Protein AF-A0A416G7F8-F1 (afdb_monomer_lite)

Radius of gyration: 15.62 Å; chains: 1; bounding box: 42×26×44 Å

Sequence (134 aa):
MDCYGDAPLENVGYAVIDLDGDGIEELVIGTTERFTDEFYGKLILALYTRDGEDTKHTVFQSIARDRYYYAGENKFANLGSSGADDSVDITVQYAGGTLTDIGIVTDPADYVQMELTPMREWIQTIGLPGCPDV

Structure (mmCIF, N/CA/C/O backbone):
data_AF-A0A416G7F8-F1
#
_entry.id   AF-A0A416G7F8-F1
#
loop_
_atom_site.group_PDB
_atom_site.id
_atom_site.type_symbol
_atom_site.label_atom_id
_atom_site.label_alt_id
_atom_site.label_comp_id
_atom_site.label_asym_id
_atom_site.label_entity_id
_atom_site.label_seq_id
_atom_site.pdbx_PDB_ins_code
_atom_site.Cartn_x
_atom_site.Cartn_y
_atom_site.Cartn_z
_atom_site.occupancy
_atom_site.B_iso_or_equiv
_atom_site.auth_seq_id
_atom_site.auth_comp_id
_atom_site.auth_asym_id
_atom_site.auth_atom_id
_atom_site.pdbx_PDB_model_num
ATOM 1 N N . MET A 1 1 ? 15.579 2.111 -12.153 1.00 52.50 1 MET A N 1
ATOM 2 C CA . MET A 1 1 ? 14.374 2.584 -12.863 1.00 52.50 1 MET A CA 1
ATOM 3 C C . MET A 1 1 ? 13.279 2.638 -11.818 1.00 52.50 1 MET A C 1
ATOM 5 O O . MET A 1 1 ? 13.231 1.711 -11.023 1.00 52.50 1 MET A O 1
ATOM 9 N N . ASP A 1 2 ? 12.517 3.723 -11.707 1.00 70.81 2 ASP A N 1
ATOM 10 C CA . ASP A 1 2 ? 11.344 3.725 -10.824 1.00 70.81 2 ASP A CA 1
ATOM 11 C C . ASP A 1 2 ? 10.184 2.970 -11.499 1.00 70.81 2 ASP A C 1
ATOM 13 O O . ASP A 1 2 ? 10.265 2.603 -12.675 1.00 70.81 2 ASP A O 1
ATOM 17 N N . CYS A 1 3 ? 9.113 2.692 -10.754 1.00 72.75 3 CYS A N 1
ATOM 18 C CA . CYS A 1 3 ? 7.952 1.959 -11.272 1.00 72.75 3 CYS A CA 1
ATOM 19 C C . CYS A 1 3 ? 7.208 2.680 -12.413 1.00 72.75 3 CYS A C 1
ATOM 21 O O . CYS A 1 3 ? 6.385 2.064 -13.095 1.00 72.75 3 CYS A O 1
ATOM 23 N N . TYR A 1 4 ? 7.525 3.952 -12.671 1.00 76.25 4 TYR A N 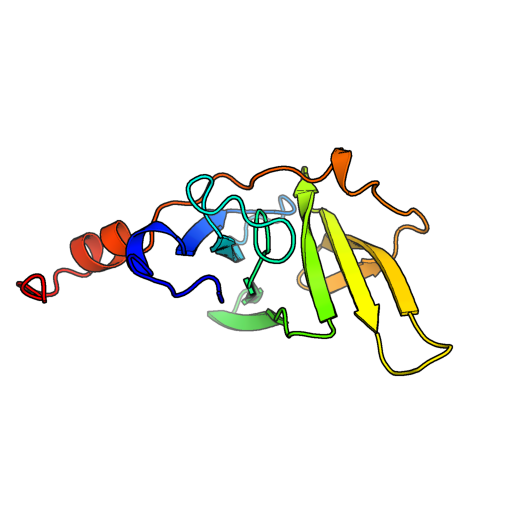1
ATOM 24 C CA . TYR A 1 4 ? 6.874 4.756 -13.698 1.00 76.25 4 TYR A CA 1
ATOM 25 C C . TYR A 1 4 ? 7.408 4.465 -15.101 1.00 76.25 4 TYR A C 1
ATOM 27 O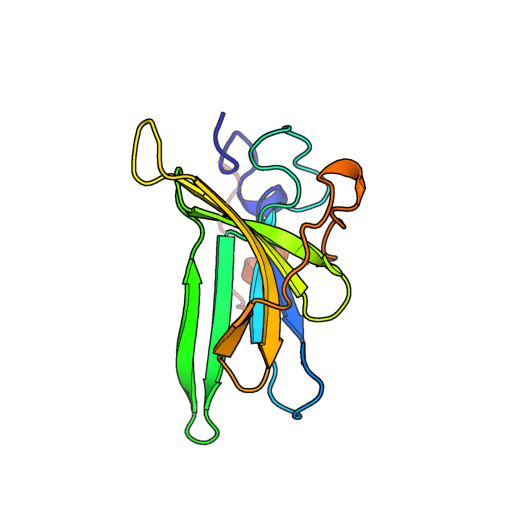 O . TYR A 1 4 ? 6.599 4.429 -16.017 1.00 76.25 4 TYR A O 1
ATOM 35 N N . GLY A 1 5 ? 8.698 4.142 -15.253 1.00 75.44 5 GLY A N 1
ATOM 36 C CA . GLY A 1 5 ? 9.301 3.518 -16.444 1.00 75.44 5 GLY A CA 1
ATOM 37 C C . GLY A 1 5 ? 8.693 3.852 -17.823 1.00 75.44 5 GLY A C 1
ATOM 38 O O . GLY A 1 5 ? 8.309 4.984 -18.097 1.00 75.44 5 GLY A O 1
ATOM 39 N N . ASP A 1 6 ? 8.630 2.845 -18.703 1.00 81.19 6 ASP A N 1
ATOM 40 C CA . ASP A 1 6 ? 8.132 3.000 -20.085 1.00 81.19 6 ASP A CA 1
ATOM 41 C C . ASP A 1 6 ? 6.614 2.760 -20.222 1.00 81.19 6 ASP A C 1
ATOM 43 O O . ASP A 1 6 ? 6.022 3.076 -21.250 1.00 81.19 6 ASP A O 1
ATOM 47 N N . ALA A 1 7 ? 5.971 2.174 -19.206 1.00 88.75 7 ALA A N 1
ATOM 48 C CA . ALA A 1 7 ? 4.555 1.796 -19.240 1.00 88.75 7 ALA A CA 1
ATOM 49 C C . ALA A 1 7 ? 3.861 2.034 -17.880 1.00 88.75 7 ALA A C 1
ATOM 51 O O . ALA A 1 7 ? 3.365 1.089 -17.262 1.00 88.75 7 ALA A O 1
ATOM 52 N N . PRO A 1 8 ? 3.799 3.285 -17.386 1.00 88.50 8 PRO A N 1
ATOM 53 C CA . PRO A 1 8 ? 3.326 3.591 -16.030 1.00 88.50 8 PRO A CA 1
ATOM 54 C C . PRO A 1 8 ? 1.889 3.121 -15.764 1.00 88.50 8 PRO A C 1
ATOM 56 O O . PRO A 1 8 ? 1.588 2.655 -14.669 1.00 88.50 8 PRO A O 1
ATOM 59 N N . LEU A 1 9 ? 1.010 3.199 -16.770 1.00 90.81 9 LEU A N 1
ATOM 60 C CA . LEU A 1 9 ? -0.398 2.792 -16.658 1.00 90.81 9 LEU A CA 1
ATOM 61 C C . LEU A 1 9 ? -0.606 1.269 -16.599 1.00 90.81 9 LEU A C 1
ATOM 63 O O . LEU A 1 9 ? -1.691 0.815 -16.239 1.00 90.81 9 LEU A O 1
ATOM 67 N N . GLU A 1 10 ? 0.416 0.499 -16.971 1.00 92.31 10 GLU A N 1
ATOM 68 C CA . GLU A 1 10 ? 0.444 -0.964 -16.880 1.00 92.31 10 GLU A CA 1
ATOM 69 C C . GLU A 1 10 ? 1.167 -1.417 -15.608 1.00 92.31 10 GLU A C 1
ATOM 71 O O . GLU A 1 10 ? 0.779 -2.402 -14.987 1.00 92.31 10 GLU A O 1
ATOM 76 N N . ASN A 1 11 ? 2.232 -0.704 -15.229 1.00 94.06 11 ASN A N 1
ATOM 77 C CA . ASN A 1 11 ? 3.090 -1.037 -14.091 1.00 94.06 11 ASN A CA 1
ATOM 78 C C . ASN A 1 11 ? 2.452 -0.690 -12.747 1.00 94.06 11 ASN A C 1
ATOM 80 O O . ASN A 1 11 ? 2.763 -1.329 -11.746 1.00 94.06 11 ASN A O 1
ATOM 84 N N . VAL A 1 12 ? 1.598 0.334 -12.714 1.00 95.19 12 VAL A N 1
ATOM 85 C CA . VAL A 1 12 ? 0.866 0.752 -11.520 1.00 95.19 12 VAL A CA 1
ATOM 86 C C . VAL A 1 12 ? -0.593 0.362 -11.677 1.00 95.19 12 VAL A C 1
ATOM 88 O O . VAL A 1 12 ? -1.207 0.581 -12.722 1.00 95.19 12 VAL A O 1
ATOM 91 N N . GLY A 1 13 ? -1.150 -0.207 -10.618 1.00 96.12 13 GLY A N 1
ATOM 92 C CA . GLY A 1 13 ? -2.540 -0.608 -10.545 1.00 96.12 13 GLY A CA 1
ATOM 93 C C . GLY A 1 13 ? -3.197 -0.162 -9.250 1.00 9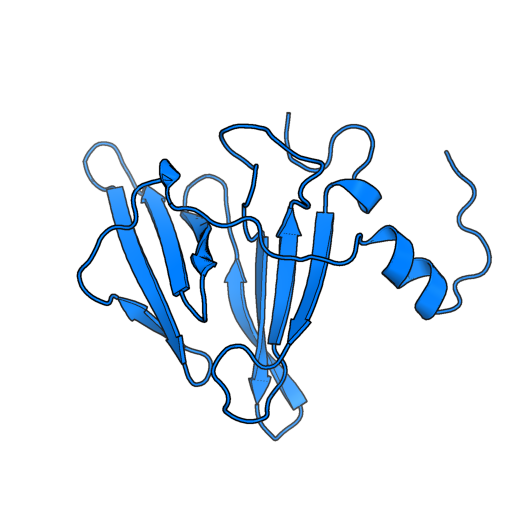6.12 13 GLY A C 1
ATOM 94 O O . GLY A 1 13 ? -2.566 0.425 -8.366 1.00 96.12 13 GLY A O 1
ATOM 95 N N . TYR A 1 14 ? -4.486 -0.453 -9.163 1.00 97.38 14 TYR A N 1
ATOM 96 C CA . TYR A 1 14 ? -5.315 -0.166 -8.009 1.00 97.38 14 TYR A CA 1
ATOM 97 C C . TYR A 1 14 ? -6.200 -1.360 -7.646 1.00 97.38 14 TYR A C 1
ATOM 99 O O . TYR A 1 14 ? -6.512 -2.205 -8.488 1.00 97.38 14 TYR A O 1
ATOM 107 N N . ALA A 1 15 ? -6.646 -1.392 -6.398 1.00 97.19 15 ALA A N 1
ATOM 108 C CA . ALA A 1 15 ? -7.732 -2.243 -5.938 1.00 97.19 15 ALA A CA 1
ATOM 109 C C . ALA A 1 15 ? -8.666 -1.424 -5.043 1.00 97.19 15 ALA A C 1
ATOM 111 O O . ALA A 1 15 ? -8.203 -0.566 -4.292 1.00 97.19 15 ALA A O 1
ATOM 112 N N . VAL A 1 16 ? -9.969 -1.679 -5.155 1.00 95.56 16 VAL A N 1
ATOM 113 C CA . VAL A 1 16 ? -10.992 -1.176 -4.232 1.00 95.56 16 VAL A CA 1
ATOM 114 C C . VAL A 1 16 ? -11.578 -2.402 -3.548 1.00 95.56 16 VAL A C 1
ATOM 116 O O . VAL A 1 16 ? -12.254 -3.185 -4.214 1.00 95.56 16 VAL A O 1
ATOM 119 N N . ILE A 1 17 ? -11.207 -2.634 -2.289 1.00 95.88 17 ILE A N 1
ATOM 120 C CA . ILE A 1 17 ? -11.535 -3.862 -1.551 1.00 95.88 17 ILE A CA 1
ATOM 121 C C . ILE A 1 17 ? -11.744 -3.565 -0.069 1.00 95.88 17 ILE A C 1
ATOM 123 O O . ILE A 1 17 ? -11.067 -2.706 0.474 1.00 95.88 17 ILE A O 1
ATOM 127 N N . ASP A 1 18 ? -12.636 -4.307 0.579 1.00 96.25 18 ASP A N 1
ATOM 128 C CA . ASP A 1 18 ? -12.751 -4.354 2.041 1.00 96.25 18 ASP A CA 1
ATOM 129 C C . ASP A 1 18 ? -11.622 -5.238 2.594 1.00 96.25 18 ASP A C 1
ATOM 131 O O . ASP A 1 18 ? -11.657 -6.468 2.459 1.00 96.25 18 ASP A O 1
ATOM 135 N N . LEU A 1 19 ? -10.554 -4.606 3.087 1.00 96.75 19 LEU A N 1
ATOM 136 C CA . LEU A 1 19 ? -9.300 -5.284 3.407 1.00 96.75 19 LEU A CA 1
ATOM 137 C C . LEU A 1 19 ? -9.352 -5.994 4.764 1.00 96.75 19 LEU A C 1
ATOM 139 O O . LEU A 1 19 ? -8.727 -7.046 4.919 1.00 96.75 19 LEU A O 1
ATOM 143 N N . ASP A 1 20 ? -10.059 -5.435 5.746 1.00 96.31 20 ASP A N 1
ATOM 144 C CA . ASP A 1 20 ? -10.150 -5.970 7.110 1.00 96.31 20 ASP A CA 1
ATOM 145 C C . ASP A 1 20 ? -11.526 -6.558 7.471 1.00 96.31 20 ASP A C 1
ATOM 147 O O . ASP A 1 20 ? -11.664 -7.177 8.532 1.00 96.31 20 ASP A O 1
ATOM 151 N N . GLY A 1 21 ? -12.507 -6.471 6.570 1.00 96.19 21 GLY A N 1
ATOM 152 C CA . GLY A 1 21 ? -13.832 -7.062 6.722 1.00 96.19 21 GLY A CA 1
ATOM 153 C C . GLY A 1 21 ? -14.801 -6.207 7.539 1.00 96.19 21 GLY A C 1
ATOM 154 O O . GLY A 1 21 ? -15.755 -6.762 8.100 1.00 96.19 21 GLY A O 1
ATOM 155 N N . ASP A 1 22 ? -14.558 -4.900 7.668 1.00 94.25 22 ASP A N 1
ATOM 156 C CA . ASP A 1 22 ? -15.414 -3.980 8.424 1.00 94.25 22 ASP A CA 1
ATOM 157 C C . ASP A 1 22 ? -16.595 -3.413 7.603 1.00 94.25 22 ASP A C 1
ATOM 159 O O . ASP A 1 22 ? -17.507 -2.787 8.159 1.00 94.25 22 ASP A O 1
ATOM 163 N N . GLY A 1 23 ? -16.637 -3.711 6.299 1.00 93.44 23 GLY A N 1
ATOM 164 C CA . GLY A 1 23 ? -17.656 -3.252 5.357 1.00 93.44 23 GLY A CA 1
ATOM 165 C C . GLY A 1 23 ? -17.336 -1.922 4.667 1.00 93.44 23 GLY A C 1
ATOM 166 O O . GLY A 1 23 ? -18.177 -1.422 3.910 1.00 93.44 23 GLY A O 1
ATOM 167 N N . ILE A 1 24 ? -16.159 -1.342 4.905 1.00 92.19 24 ILE A N 1
ATOM 168 C CA . ILE A 1 24 ? -15.632 -0.162 4.221 1.00 92.19 24 ILE A CA 1
ATOM 169 C C . ILE A 1 24 ? -14.569 -0.620 3.220 1.00 92.19 24 ILE A C 1
ATOM 171 O O . ILE A 1 24 ? -13.629 -1.320 3.552 1.00 92.19 24 ILE A O 1
ATOM 175 N N . GLU A 1 25 ? -14.710 -0.214 1.957 1.00 94.50 25 GLU A N 1
ATOM 176 C CA . GLU A 1 25 ? -13.683 -0.498 0.953 1.00 94.50 25 GLU A CA 1
ATOM 177 C C . GLU A 1 25 ? -12.507 0.486 1.065 1.00 94.50 25 GLU A C 1
ATOM 179 O O . GLU A 1 25 ? -12.686 1.709 0.990 1.00 94.50 25 GLU A O 1
ATOM 184 N N . GLU A 1 26 ? -11.294 -0.052 1.142 1.00 96.44 26 GLU A N 1
ATOM 185 C CA . GLU A 1 26 ? -10.033 0.655 0.967 1.00 96.44 26 GLU A CA 1
ATOM 186 C C . GLU A 1 26 ? -9.664 0.811 -0.508 1.00 96.44 26 GLU A C 1
ATOM 188 O O . GLU A 1 26 ? -9.894 -0.070 -1.338 1.00 96.44 26 GLU A O 1
ATOM 193 N N . LEU A 1 27 ? -8.982 1.916 -0.821 1.00 96.69 27 LEU A N 1
ATOM 194 C CA . LEU A 1 27 ? -8.265 2.089 -2.079 1.00 96.69 27 LEU A CA 1
ATOM 195 C C . LEU A 1 27 ? -6.787 1.761 -1.869 1.00 96.69 27 LEU A C 1
ATOM 197 O O . LEU A 1 27 ? -6.064 2.497 -1.189 1.00 96.69 27 LEU A O 1
ATOM 201 N N . VAL A 1 28 ? -6.323 0.708 -2.533 1.00 98.12 28 VAL A N 1
ATOM 202 C CA . VAL A 1 28 ? -4.908 0.341 -2.593 1.00 98.12 28 VAL A CA 1
ATOM 203 C C . VAL A 1 28 ? -4.338 0.758 -3.937 1.00 98.12 28 VAL A C 1
ATOM 205 O O . VAL A 1 28 ? -4.944 0.495 -4.972 1.00 98.12 28 VAL A O 1
ATOM 208 N N . ILE A 1 29 ? -3.168 1.394 -3.937 1.00 97.69 29 ILE A N 1
ATOM 209 C CA . ILE A 1 29 ? -2.392 1.697 -5.143 1.00 97.69 29 ILE A CA 1
ATOM 210 C C . ILE A 1 29 ? -1.041 1.008 -5.005 1.00 97.69 29 ILE A C 1
ATOM 212 O O . ILE A 1 29 ? -0.363 1.181 -3.994 1.00 97.69 29 ILE A O 1
ATOM 216 N N . GLY A 1 30 ? -0.619 0.258 -6.016 1.00 96.94 30 GLY A N 1
ATOM 217 C CA . GLY A 1 30 ? 0.624 -0.507 -5.965 1.00 96.94 30 GLY A CA 1
ATOM 218 C C . GLY A 1 30 ? 1.148 -0.891 -7.338 1.00 96.94 30 GLY A C 1
ATOM 219 O O . GLY A 1 30 ? 0.575 -0.532 -8.367 1.00 96.94 30 GLY A O 1
ATOM 220 N N . THR A 1 31 ? 2.262 -1.609 -7.348 1.00 96.31 31 THR A N 1
ATOM 221 C CA . THR A 1 31 ? 2.845 -2.155 -8.576 1.00 96.31 31 THR A CA 1
ATOM 222 C C . THR A 1 31 ? 2.164 -3.458 -8.976 1.00 96.31 31 THR A C 1
ATOM 224 O O . THR A 1 31 ? 1.847 -4.297 -8.132 1.00 96.31 31 THR A O 1
ATOM 227 N N . THR A 1 32 ? 1.905 -3.618 -10.269 1.00 95.94 32 THR A N 1
ATOM 228 C CA . THR A 1 32 ? 1.292 -4.824 -10.837 1.00 95.94 32 THR A CA 1
ATOM 229 C C . THR A 1 32 ? 2.330 -5.932 -11.016 1.00 95.94 32 THR A C 1
ATOM 231 O O . THR A 1 32 ? 3.536 -5.682 -11.004 1.00 95.94 32 THR A O 1
ATOM 234 N N . GLU A 1 33 ? 1.863 -7.155 -11.280 1.00 93.69 33 GLU A N 1
ATOM 235 C CA . GLU A 1 33 ? 2.717 -8.319 -11.571 1.00 93.69 33 GLU A CA 1
ATOM 236 C C . GLU A 1 33 ? 3.689 -8.113 -12.747 1.00 93.69 33 GLU A C 1
ATOM 238 O O . GLU A 1 33 ? 4.704 -8.800 -12.857 1.00 93.69 33 GLU A O 1
ATOM 243 N N . ARG A 1 34 ? 3.403 -7.146 -13.629 1.00 89.06 34 ARG A N 1
ATOM 244 C CA . ARG A 1 34 ? 4.258 -6.792 -14.765 1.00 89.06 34 ARG A CA 1
ATOM 245 C C . ARG A 1 34 ? 5.585 -6.176 -14.316 1.00 89.06 34 ARG A C 1
ATOM 247 O O . ARG A 1 34 ? 6.571 -6.255 -15.051 1.00 89.06 34 ARG A O 1
ATOM 254 N N . PHE A 1 35 ? 5.612 -5.540 -13.147 1.00 87.00 35 PHE A N 1
ATOM 255 C CA . PHE A 1 35 ? 6.790 -4.860 -12.630 1.00 87.00 35 PHE A CA 1
ATOM 256 C C . PHE A 1 35 ? 7.544 -5.761 -11.643 1.00 87.00 35 PHE A C 1
ATOM 258 O O . PHE A 1 35 ? 7.154 -5.911 -10.490 1.00 87.00 35 PHE A O 1
ATOM 265 N N . THR A 1 36 ? 8.649 -6.360 -12.093 1.00 84.56 36 THR A N 1
ATOM 266 C CA . THR A 1 36 ? 9.357 -7.429 -11.356 1.00 84.56 36 THR A CA 1
ATOM 267 C C . THR A 1 36 ? 10.707 -7.006 -10.769 1.00 84.56 36 THR A C 1
ATOM 269 O O . THR A 1 36 ? 11.549 -7.854 -10.487 1.00 84.56 36 THR A O 1
ATOM 272 N N . ASP A 1 37 ? 10.968 -5.707 -10.652 1.00 86.56 37 ASP A N 1
ATOM 273 C CA . ASP A 1 37 ? 12.195 -5.189 -10.036 1.00 86.56 37 ASP A CA 1
ATOM 274 C C . ASP A 1 37 ? 12.268 -5.571 -8.549 1.00 86.56 37 ASP A C 1
ATOM 276 O O . ASP A 1 37 ? 11.259 -5.543 -7.852 1.00 86.56 37 ASP A O 1
ATOM 280 N N . GLU A 1 38 ? 13.457 -5.892 -8.043 1.00 78.62 38 GLU A N 1
ATOM 281 C CA . GLU A 1 38 ? 13.627 -6.325 -6.647 1.00 78.62 38 GLU A CA 1
ATOM 282 C C . GLU A 1 38 ? 13.241 -5.243 -5.627 1.00 78.62 38 GLU A C 1
ATOM 284 O O . GLU A 1 38 ? 12.876 -5.559 -4.497 1.00 78.62 38 GLU A O 1
ATOM 289 N N . PHE A 1 39 ? 13.325 -3.963 -6.003 1.00 80.94 39 PHE A N 1
ATOM 290 C CA . PHE A 1 39 ? 13.075 -2.852 -5.098 1.00 80.94 39 PHE A CA 1
ATOM 291 C C . PHE A 1 39 ? 11.629 -2.359 -5.157 1.00 80.94 39 PHE A C 1
ATOM 293 O O . PHE A 1 39 ? 11.034 -2.131 -4.102 1.00 80.94 39 PHE A O 1
ATOM 300 N N . TYR A 1 40 ? 11.053 -2.183 -6.351 1.00 85.19 40 TYR A N 1
ATOM 301 C CA . TYR A 1 40 ? 9.664 -1.713 -6.480 1.00 85.19 40 TYR A CA 1
ATOM 302 C C . TYR A 1 40 ? 8.651 -2.800 -6.847 1.00 85.19 40 TYR A C 1
ATOM 304 O O . TYR A 1 40 ? 7.462 -2.507 -6.835 1.00 85.19 40 TYR A O 1
ATOM 312 N N . GLY A 1 41 ? 9.063 -4.028 -7.155 1.00 90.50 41 GLY A N 1
ATOM 313 C CA . GLY A 1 41 ? 8.134 -5.135 -7.378 1.00 90.50 41 GLY A CA 1
ATOM 314 C C . GLY A 1 41 ? 7.341 -5.455 -6.112 1.00 90.50 41 GLY A C 1
ATOM 315 O O . GLY A 1 41 ? 7.884 -5.430 -5.007 1.00 90.50 41 GLY A O 1
ATOM 316 N N . LYS A 1 42 ? 6.039 -5.729 -6.271 1.00 94.94 42 LYS A N 1
ATOM 317 C CA . LYS A 1 42 ? 5.074 -5.971 -5.177 1.00 94.94 42 LYS A CA 1
ATOM 318 C C . LYS A 1 42 ? 4.907 -4.800 -4.190 1.00 94.94 42 LYS A C 1
ATOM 320 O O . LYS A 1 42 ? 4.265 -4.955 -3.150 1.00 94.94 42 LYS A O 1
ATOM 325 N N . LEU A 1 43 ? 5.481 -3.631 -4.486 1.00 96.25 43 LEU A N 1
ATOM 326 C CA . LEU A 1 43 ? 5.391 -2.449 -3.634 1.00 96.25 43 LEU A CA 1
ATOM 327 C C . LEU A 1 43 ? 3.962 -1.900 -3.641 1.00 96.25 43 LEU A C 1
ATOM 329 O O . LEU A 1 43 ? 3.380 -1.682 -4.707 1.00 96.25 43 LEU A O 1
ATOM 333 N N . ILE A 1 44 ? 3.444 -1.596 -2.455 1.00 97.88 44 ILE A N 1
ATOM 334 C CA . ILE A 1 44 ? 2.219 -0.825 -2.265 1.00 97.88 44 ILE A CA 1
ATOM 335 C C . ILE A 1 44 ? 2.607 0.639 -2.122 1.00 97.88 44 ILE A C 1
ATOM 337 O O . ILE A 1 44 ? 3.284 1.038 -1.179 1.00 97.88 44 ILE A O 1
ATOM 341 N N . LEU A 1 45 ? 2.205 1.451 -3.091 1.00 96.69 45 LEU A N 1
ATOM 342 C CA . LEU A 1 45 ? 2.535 2.870 -3.165 1.00 96.69 45 LEU A CA 1
ATOM 343 C C . LEU A 1 45 ? 1.730 3.684 -2.153 1.00 96.69 45 LEU A C 1
ATOM 345 O O . LEU A 1 45 ? 2.275 4.603 -1.543 1.00 96.69 45 LEU A O 1
ATOM 349 N N . ALA A 1 46 ? 0.454 3.352 -1.961 1.00 97.81 46 ALA A N 1
ATOM 350 C CA . ALA A 1 46 ? -0.395 4.005 -0.977 1.00 97.81 46 ALA A CA 1
ATOM 351 C C . ALA A 1 46 ? -1.597 3.138 -0.596 1.00 97.81 46 ALA A C 1
ATOM 353 O O . ALA A 1 46 ? -2.114 2.380 -1.420 1.00 97.81 46 ALA A O 1
ATOM 354 N N . LEU A 1 47 ? -2.059 3.322 0.638 1.00 98.25 47 LEU A N 1
ATOM 355 C CA . LEU A 1 47 ? -3.318 2.791 1.141 1.00 98.25 47 LEU A CA 1
ATOM 356 C C . LEU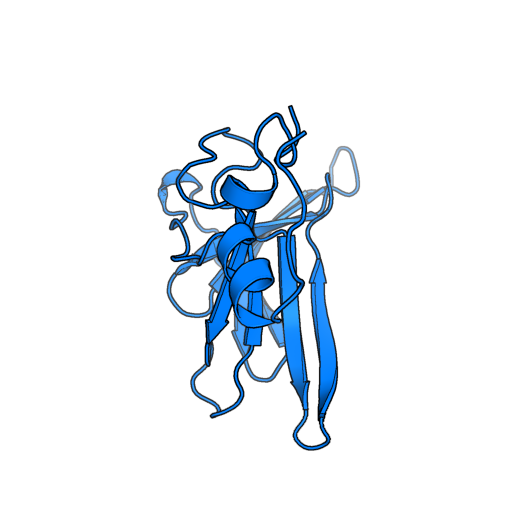 A 1 47 ? -4.164 3.949 1.666 1.00 98.25 47 LEU A C 1
ATOM 358 O O . LEU A 1 47 ? -3.706 4.743 2.495 1.00 98.25 47 LEU A O 1
ATOM 362 N N . TYR A 1 48 ? -5.400 4.025 1.191 1.00 96.88 48 TYR A N 1
ATOM 363 C CA . TYR A 1 48 ? -6.392 4.984 1.647 1.00 96.88 48 TYR A CA 1
ATOM 364 C C . TYR A 1 48 ? -7.627 4.245 2.138 1.00 96.88 48 TYR A C 1
ATOM 366 O O . TYR A 1 48 ? -8.055 3.274 1.521 1.00 96.88 48 TYR A O 1
ATOM 374 N N . THR A 1 49 ? -8.235 4.763 3.192 1.00 95.44 49 THR A N 1
ATOM 375 C CA . THR A 1 49 ? -9.562 4.350 3.648 1.00 95.44 49 THR A CA 1
ATOM 376 C C . THR A 1 49 ? -10.482 5.570 3.683 1.00 95.44 49 THR A C 1
ATOM 378 O O . THR A 1 49 ? -10.064 6.695 3.381 1.00 95.44 49 THR A O 1
ATOM 381 N N . ARG A 1 50 ? -11.744 5.371 4.043 1.00 91.12 50 ARG A N 1
ATOM 382 C CA . ARG A 1 50 ? -12.673 6.452 4.367 1.00 91.12 50 ARG A CA 1
ATOM 383 C C . ARG A 1 50 ? -13.349 6.164 5.693 1.00 91.12 50 ARG A C 1
ATOM 385 O O . ARG A 1 50 ? -13.556 5.011 6.040 1.00 91.12 50 ARG A O 1
ATOM 392 N N . ASP A 1 51 ? -13.728 7.204 6.416 1.00 79.44 51 ASP A N 1
ATOM 393 C CA . ASP A 1 51 ? -14.670 7.025 7.516 1.00 79.44 51 ASP A CA 1
ATOM 394 C C . ASP A 1 51 ? -16.122 6.986 7.010 1.00 79.44 51 ASP A C 1
ATOM 396 O O . ASP A 1 51 ? -16.422 7.255 5.842 1.00 79.44 51 ASP A O 1
ATOM 400 N N . GLY A 1 52 ? -17.045 6.645 7.912 1.00 68.38 52 GLY A N 1
ATOM 401 C CA . GLY A 1 52 ? -18.482 6.601 7.631 1.00 68.38 52 GLY A CA 1
ATOM 402 C C . GLY A 1 52 ? -19.109 7.941 7.209 1.00 68.38 52 GLY A C 1
ATOM 403 O O . GLY A 1 52 ? -20.283 7.947 6.842 1.00 68.38 52 GLY A O 1
ATOM 404 N N . GLU A 1 53 ? -18.363 9.055 7.237 1.00 71.06 53 GLU A N 1
ATOM 405 C CA . GLU A 1 53 ? -18.791 10.378 6.756 1.00 71.06 53 GLU A CA 1
ATOM 406 C C . GLU A 1 53 ? -18.145 10.770 5.406 1.00 71.06 53 GLU A C 1
ATOM 408 O O . GLU A 1 53 ? -18.223 11.928 4.998 1.00 71.06 53 GLU A O 1
ATOM 413 N N . ASP A 1 54 ? -17.565 9.805 4.677 1.00 68.69 54 ASP A N 1
ATOM 414 C CA . ASP A 1 54 ? -16.932 9.979 3.353 1.00 68.69 54 ASP A CA 1
ATOM 415 C C . ASP A 1 54 ? -15.641 10.825 3.380 1.00 68.69 54 ASP A C 1
ATOM 417 O O . ASP A 1 54 ? -15.137 11.270 2.342 1.00 68.69 54 ASP A O 1
ATOM 421 N N . THR A 1 55 ? -15.048 11.018 4.565 1.00 80.94 55 THR A N 1
ATOM 422 C CA . THR A 1 55 ? -13.728 11.642 4.679 1.00 80.94 55 THR A CA 1
ATOM 423 C C . THR A 1 55 ? -12.666 10.603 4.364 1.00 80.94 55 THR A C 1
ATOM 425 O O . THR A 1 55 ? -12.559 9.577 5.032 1.00 80.94 55 THR A O 1
ATOM 428 N N . LYS A 1 56 ? -11.861 10.871 3.334 1.00 85.69 56 LYS A N 1
ATOM 429 C CA . LYS A 1 56 ? -10.740 10.010 2.942 1.00 85.69 56 LYS A CA 1
ATOM 430 C C . LYS A 1 56 ? -9.565 10.213 3.889 1.00 85.69 56 LYS A C 1
ATOM 432 O O . LYS A 1 56 ? -9.129 11.346 4.094 1.00 85.69 56 LYS A O 1
ATOM 437 N N . HIS A 1 57 ? -9.004 9.114 4.370 1.00 90.44 57 HIS A N 1
ATOM 438 C CA . HIS A 1 57 ? -7.839 9.089 5.245 1.00 90.44 57 HIS A CA 1
ATOM 439 C C . HIS A 1 57 ? -6.712 8.306 4.584 1.00 90.44 57 HIS A C 1
ATOM 441 O O . HIS A 1 57 ? -6.908 7.199 4.082 1.00 90.44 57 HIS A O 1
ATOM 447 N N . THR A 1 58 ? -5.517 8.889 4.573 1.00 95.44 58 THR A N 1
ATOM 448 C CA . THR A 1 58 ? -4.302 8.180 4.166 1.00 95.44 58 THR A CA 1
ATOM 449 C C . THR A 1 58 ? -3.856 7.292 5.318 1.00 95.44 58 THR A C 1
ATOM 451 O O . THR A 1 58 ? -3.549 7.809 6.390 1.00 95.44 58 THR A O 1
ATOM 454 N N . VAL A 1 59 ? -3.781 5.982 5.089 1.00 97.00 59 VAL A N 1
ATOM 455 C CA . VAL A 1 59 ? -3.246 5.033 6.074 1.00 97.00 59 VAL A CA 1
ATOM 456 C C . VAL A 1 59 ? -1.719 5.057 6.022 1.00 97.00 59 VAL A C 1
ATOM 458 O O . VAL A 1 59 ? -1.065 5.255 7.041 1.00 97.00 59 VAL A O 1
ATOM 461 N N . PHE A 1 60 ? -1.143 4.929 4.822 1.00 97.19 60 PHE A N 1
ATOM 462 C CA . PHE A 1 60 ? 0.289 5.116 4.581 1.00 97.19 60 PHE A CA 1
ATOM 463 C C . PHE A 1 60 ? 0.580 5.494 3.122 1.00 97.19 60 PHE A C 1
ATOM 465 O O . PHE A 1 60 ? -0.249 5.301 2.227 1.00 97.19 60 PHE A O 1
ATOM 472 N N . GLN A 1 61 ? 1.794 5.996 2.879 1.00 96.81 61 GLN A N 1
ATOM 473 C CA . GLN A 1 61 ? 2.373 6.160 1.544 1.00 96.81 61 GLN A CA 1
ATOM 474 C C . GLN A 1 61 ? 3.811 5.652 1.551 1.00 96.81 61 GLN A C 1
ATOM 476 O O . GLN A 1 61 ? 4.605 6.071 2.390 1.00 96.81 61 GLN A O 1
ATOM 481 N N . SER A 1 62 ? 4.154 4.794 0.592 1.00 94.94 62 SER A N 1
ATOM 482 C CA . SER A 1 62 ? 5.536 4.357 0.422 1.00 94.94 62 SER A CA 1
ATOM 483 C C . SER A 1 62 ? 6.397 5.484 -0.141 1.00 94.94 62 SER A C 1
ATOM 485 O O . SER A 1 62 ? 6.067 6.106 -1.153 1.00 94.94 62 SER A O 1
ATOM 487 N N . ILE A 1 63 ? 7.559 5.690 0.467 1.00 89.44 63 ILE A N 1
ATOM 488 C CA . ILE A 1 63 ? 8.637 6.546 -0.030 1.00 89.44 63 ILE A CA 1
ATOM 489 C C . ILE A 1 63 ? 9.952 5.762 -0.059 1.00 89.44 63 ILE A C 1
ATOM 491 O O . ILE A 1 63 ? 10.064 4.660 0.470 1.00 89.44 63 ILE A O 1
ATOM 495 N N . ALA A 1 64 ? 10.999 6.331 -0.661 1.00 82.88 64 ALA A N 1
ATOM 496 C CA . ALA A 1 64 ? 12.273 5.635 -0.880 1.00 82.88 64 ALA A CA 1
ATOM 497 C C . ALA A 1 64 ? 12.900 5.017 0.388 1.00 82.88 64 ALA A C 1
ATOM 499 O O . ALA A 1 64 ? 13.693 4.088 0.274 1.00 82.88 64 ALA A O 1
ATOM 500 N N . ARG A 1 65 ? 12.562 5.522 1.580 1.00 87.50 65 ARG A N 1
ATOM 501 C CA . ARG A 1 65 ? 13.076 5.081 2.885 1.00 87.50 65 ARG A CA 1
ATOM 502 C C . ARG A 1 65 ? 12.001 4.574 3.850 1.00 87.50 65 ARG A C 1
ATOM 504 O O . ARG A 1 65 ? 12.305 4.388 5.019 1.00 87.50 65 ARG A O 1
ATOM 511 N N . ASP A 1 66 ? 10.783 4.375 3.372 1.00 93.00 66 ASP A N 1
ATOM 512 C CA . ASP A 1 66 ? 9.671 3.822 4.140 1.00 93.00 66 ASP A CA 1
ATOM 513 C C . ASP A 1 66 ? 8.760 3.109 3.146 1.00 93.00 66 ASP A C 1
ATOM 515 O O . ASP A 1 66 ? 7.991 3.750 2.436 1.00 93.00 66 ASP A O 1
ATOM 519 N N . ARG A 1 67 ? 8.974 1.806 2.966 1.00 94.56 67 ARG A N 1
ATOM 520 C CA . ARG A 1 67 ? 8.349 1.012 1.901 1.00 94.56 67 ARG A CA 1
ATOM 521 C C . ARG A 1 67 ? 7.424 -0.030 2.495 1.00 94.56 67 ARG A C 1
ATOM 523 O O . ARG A 1 67 ? 7.761 -0.641 3.503 1.00 94.56 67 ARG A O 1
ATOM 530 N N . TYR A 1 68 ? 6.300 -0.258 1.832 1.00 97.56 68 TYR A N 1
ATOM 531 C CA . TYR A 1 68 ? 5.293 -1.226 2.244 1.00 97.56 68 TYR A CA 1
ATOM 532 C C . TYR A 1 68 ? 5.098 -2.269 1.146 1.00 97.56 68 TYR A C 1
ATOM 534 O O . TYR A 1 68 ? 4.808 -1.922 0.001 1.00 97.56 68 TYR A O 1
ATOM 542 N N . TYR A 1 69 ? 5.238 -3.545 1.494 1.00 97.50 69 TYR A N 1
ATOM 543 C CA . TYR A 1 69 ? 5.007 -4.680 0.597 1.00 97.50 69 TYR A CA 1
ATOM 544 C C . TYR A 1 69 ? 3.852 -5.515 1.128 1.00 97.50 69 TYR A C 1
ATOM 546 O O . TYR A 1 69 ? 3.709 -5.678 2.339 1.00 97.50 69 TYR A O 1
ATOM 554 N N . TYR A 1 70 ? 3.014 -6.040 0.240 1.00 97.69 70 TYR A N 1
ATOM 555 C CA . TYR A 1 70 ? 1.870 -6.842 0.657 1.00 97.69 70 TYR A CA 1
ATOM 556 C C . TYR A 1 70 ? 2.318 -8.215 1.177 1.00 97.69 70 TYR A C 1
ATOM 558 O O . TYR A 1 70 ? 3.045 -8.941 0.499 1.00 97.69 70 TYR A O 1
ATOM 566 N N . ALA A 1 71 ? 1.875 -8.569 2.383 1.00 97.44 71 ALA A N 1
ATOM 567 C CA . ALA A 1 71 ? 2.200 -9.832 3.051 1.00 97.44 71 ALA A CA 1
ATOM 568 C C . ALA A 1 71 ? 0.999 -10.803 3.094 1.00 97.44 71 ALA A C 1
ATOM 570 O O . ALA A 1 71 ? 1.038 -11.812 3.795 1.00 97.44 71 ALA A O 1
ATOM 571 N N . GLY A 1 72 ? -0.071 -10.506 2.346 1.00 96.19 72 GLY A N 1
ATOM 572 C CA . GLY A 1 72 ? -1.309 -11.285 2.344 1.00 96.19 72 GLY A CA 1
ATOM 573 C C . GLY A 1 72 ? -2.329 -10.815 3.385 1.00 96.19 72 GLY A C 1
ATOM 574 O O . GLY A 1 72 ? -2.001 -10.117 4.347 1.00 96.19 72 GLY A O 1
ATOM 575 N N . GLU A 1 73 ? -3.590 -11.211 3.182 1.00 95.88 73 GLU A N 1
ATOM 576 C CA . GLU A 1 73 ? -4.735 -10.802 4.010 1.00 95.88 73 GLU A CA 1
ATOM 577 C C . GLU A 1 73 ? -4.792 -9.271 4.159 1.00 9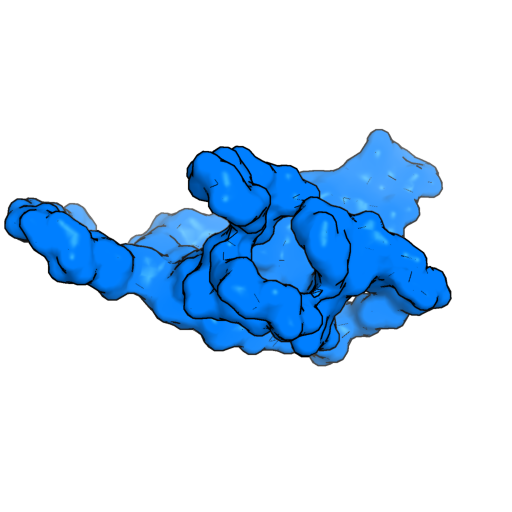5.88 73 GLU A C 1
ATOM 579 O O . GLU A 1 73 ? -4.852 -8.561 3.161 1.00 95.88 73 GLU A O 1
ATOM 584 N N . ASN A 1 74 ? -4.720 -8.769 5.390 1.00 97.31 74 ASN A N 1
ATOM 585 C CA . ASN A 1 74 ? -4.676 -7.361 5.756 1.00 97.31 74 ASN A CA 1
ATOM 586 C C . ASN A 1 74 ? -3.297 -6.936 6.288 1.00 97.31 74 ASN A C 1
ATOM 588 O O . ASN A 1 74 ? -3.218 -6.116 7.201 1.00 97.31 74 ASN A O 1
ATOM 592 N N . LYS A 1 75 ? -2.202 -7.539 5.805 1.00 98.44 75 LYS A N 1
ATOM 593 C CA . LYS A 1 75 ? -0.855 -7.332 6.364 1.00 98.44 75 LYS A CA 1
ATOM 594 C C . LYS A 1 75 ? 0.119 -6.756 5.350 1.00 98.44 75 LYS A C 1
ATOM 596 O O . LYS A 1 75 ? 0.069 -7.066 4.158 1.00 98.44 75 LYS A O 1
ATOM 601 N N . PHE A 1 76 ? 1.053 -5.960 5.859 1.00 98.31 76 PHE A N 1
ATOM 602 C CA . PHE A 1 76 ? 2.106 -5.335 5.073 1.00 98.31 76 PHE A CA 1
ATOM 603 C C . PHE A 1 76 ? 3.451 -5.464 5.786 1.00 98.31 76 PHE A C 1
ATOM 605 O O . PHE A 1 76 ? 3.549 -5.209 6.985 1.00 98.31 76 PHE A O 1
ATOM 612 N N . ALA A 1 77 ? 4.495 -5.827 5.049 1.00 97.62 77 ALA A N 1
ATOM 613 C CA . ALA A 1 77 ? 5.867 -5.698 5.516 1.00 97.62 77 ALA A CA 1
ATOM 614 C C . ALA A 1 77 ? 6.313 -4.243 5.339 1.00 97.62 77 ALA A C 1
ATOM 616 O O . ALA A 1 77 ? 6.213 -3.702 4.234 1.00 97.62 77 ALA A O 1
ATOM 617 N N . ASN A 1 78 ? 6.784 -3.611 6.412 1.00 96.81 78 ASN A N 1
ATOM 618 C CA . ASN A 1 78 ? 7.282 -2.244 6.404 1.00 96.81 78 ASN A CA 1
ATOM 619 C C . ASN A 1 78 ? 8.806 -2.219 6.550 1.00 96.81 78 ASN A C 1
ATOM 621 O O . ASN A 1 78 ? 9.355 -2.646 7.564 1.00 96.81 78 ASN A O 1
ATOM 625 N N . LEU A 1 79 ? 9.465 -1.682 5.522 1.00 93.75 79 LEU A N 1
ATOM 626 C CA . LEU A 1 79 ? 10.909 -1.532 5.433 1.00 93.75 79 LEU A CA 1
ATOM 627 C C . LEU A 1 79 ? 11.249 -0.046 5.465 1.00 93.75 79 LEU A C 1
ATOM 629 O O . LEU A 1 79 ? 11.237 0.642 4.436 1.00 93.75 79 LEU A O 1
ATOM 633 N N . GLY A 1 80 ? 11.554 0.435 6.664 1.00 88.50 80 GLY A N 1
ATOM 634 C CA . GLY A 1 80 ? 11.935 1.810 6.942 1.00 88.50 80 GLY A CA 1
ATOM 635 C C . GLY A 1 80 ? 13.434 1.967 7.192 1.00 88.50 80 GLY A C 1
ATOM 636 O O . GLY A 1 80 ? 14.110 1.065 7.678 1.00 88.50 80 GLY A O 1
ATOM 637 N N . SER A 1 81 ? 13.987 3.138 6.889 1.00 80.50 81 SER A N 1
ATOM 638 C CA . SER A 1 81 ? 15.348 3.511 7.285 1.00 80.50 81 SER A CA 1
ATOM 639 C C . SER A 1 81 ? 15.442 5.008 7.557 1.00 80.50 81 SER A C 1
ATOM 641 O O . SER A 1 81 ? 15.205 5.832 6.671 1.00 80.50 81 SER A O 1
ATOM 643 N N . SER A 1 82 ? 15.848 5.380 8.770 1.00 73.75 82 SER A N 1
ATOM 644 C CA . SER A 1 82 ? 16.044 6.779 9.173 1.00 73.75 82 SER A CA 1
ATOM 645 C C . SER A 1 82 ? 17.522 7.158 9.356 1.00 73.75 82 SER A C 1
ATOM 647 O O . SER A 1 82 ? 17.826 8.338 9.528 1.00 73.75 82 SER A O 1
ATOM 649 N N . GLY A 1 83 ? 18.471 6.222 9.225 1.00 66.62 83 GLY A N 1
ATOM 650 C CA . GLY A 1 83 ? 19.899 6.490 9.439 1.00 66.62 83 GLY A CA 1
ATOM 651 C C . GLY A 1 83 ? 20.805 5.271 9.250 1.00 66.62 83 GLY A C 1
ATOM 652 O O . GLY A 1 83 ? 20.394 4.281 8.657 1.00 66.62 83 GLY A O 1
ATOM 653 N N . ALA A 1 84 ? 22.055 5.372 9.720 1.00 65.50 84 ALA A N 1
ATOM 654 C CA . ALA A 1 84 ? 23.061 4.306 9.612 1.00 65.50 84 ALA A CA 1
ATOM 655 C C . ALA A 1 84 ? 22.838 3.139 10.595 1.00 65.50 84 ALA A C 1
ATOM 657 O O . ALA A 1 84 ? 23.269 2.034 10.289 1.00 65.50 84 ALA A O 1
ATOM 658 N N . ASP A 1 85 ? 22.143 3.387 11.711 1.00 62.44 85 ASP A N 1
ATOM 659 C CA . ASP A 1 85 ? 21.859 2.393 12.761 1.00 62.44 85 ASP A CA 1
ATOM 660 C C . ASP A 1 85 ? 20.352 2.187 13.022 1.00 62.44 85 ASP A C 1
ATOM 662 O O . ASP A 1 85 ? 19.990 1.319 13.809 1.00 62.44 85 ASP A O 1
ATOM 666 N N . ASP A 1 86 ? 19.470 2.945 12.354 1.00 67.62 86 ASP A N 1
ATOM 667 C CA . ASP A 1 86 ? 18.016 2.841 12.531 1.00 67.62 86 ASP A CA 1
ATOM 668 C C . ASP A 1 86 ? 17.339 2.351 11.244 1.00 67.62 86 ASP A C 1
ATOM 670 O O . ASP A 1 86 ? 17.175 3.087 10.258 1.00 67.62 86 ASP A O 1
ATOM 674 N N . SER A 1 87 ? 16.936 1.082 11.285 1.00 80.25 87 SER A N 1
ATOM 675 C CA . SER A 1 87 ? 16.096 0.415 10.295 1.00 80.25 87 SER A CA 1
ATOM 676 C C . SER A 1 87 ? 14.837 -0.126 10.955 1.00 80.25 87 SER A C 1
ATOM 678 O O . SER A 1 87 ? 14.897 -0.712 12.034 1.00 80.25 87 SER A O 1
ATOM 680 N N . VAL A 1 88 ? 13.709 0.043 10.279 1.00 84.88 88 VAL A N 1
ATOM 681 C CA . VAL A 1 88 ? 12.454 -0.621 10.609 1.00 84.88 88 VAL A CA 1
ATOM 682 C C . VAL A 1 88 ? 12.313 -1.799 9.661 1.00 84.88 88 VAL A C 1
ATOM 684 O O . VAL A 1 88 ? 12.410 -1.628 8.448 1.00 84.88 88 VAL A O 1
ATOM 687 N N . ASP A 1 89 ? 12.117 -2.978 10.230 1.00 93.62 89 ASP A N 1
ATOM 688 C CA . ASP A 1 89 ? 11.775 -4.194 9.507 1.00 93.62 89 ASP A CA 1
ATOM 689 C C . ASP A 1 89 ? 10.744 -4.930 10.360 1.00 93.62 89 ASP A C 1
ATOM 691 O O . ASP A 1 89 ? 11.087 -5.575 11.352 1.00 93.62 89 ASP A O 1
ATOM 695 N N . ILE A 1 90 ? 9.468 -4.679 10.069 1.00 96.44 90 ILE A N 1
ATOM 696 C CA . ILE A 1 90 ? 8.326 -5.179 10.841 1.00 96.44 90 ILE A CA 1
ATOM 697 C C . ILE A 1 90 ? 7.197 -5.584 9.901 1.00 96.44 90 ILE A C 1
ATOM 699 O O . ILE A 1 90 ? 7.087 -5.097 8.777 1.00 96.44 90 ILE A O 1
ATOM 703 N N . THR A 1 91 ? 6.299 -6.428 10.391 1.00 98.25 91 THR A N 1
ATOM 704 C CA . THR A 1 91 ? 5.008 -6.677 9.750 1.00 98.25 91 THR A CA 1
ATOM 705 C C . THR A 1 91 ? 3.935 -5.925 10.512 1.00 98.25 91 THR A C 1
ATOM 707 O O . THR A 1 91 ? 3.790 -6.086 11.723 1.00 98.25 91 THR A O 1
ATOM 710 N N . VAL A 1 92 ? 3.157 -5.130 9.791 1.00 98.44 92 VAL A N 1
ATOM 711 C CA . VAL A 1 92 ? 1.998 -4.424 10.326 1.00 98.44 92 VAL A CA 1
ATOM 712 C C . VAL A 1 92 ? 0.711 -5.060 9.822 1.00 98.44 92 VAL A C 1
ATOM 714 O O . VAL A 1 92 ? 0.626 -5.509 8.679 1.00 98.44 92 VAL A O 1
ATOM 717 N N . GLN A 1 93 ? -0.307 -5.083 10.674 1.00 98.50 93 GLN A N 1
ATOM 718 C CA . GLN A 1 93 ? -1.665 -5.465 10.318 1.00 98.50 93 GLN A CA 1
ATOM 719 C C . GLN A 1 93 ? -2.550 -4.221 10.237 1.00 98.50 93 GLN A C 1
ATOM 721 O O . GLN A 1 93 ? -2.535 -3.383 11.140 1.00 98.50 93 GLN A O 1
ATOM 726 N N . TYR A 1 94 ? -3.316 -4.124 9.156 1.00 98.19 94 TYR A N 1
ATOM 727 C CA . TYR A 1 94 ? -4.341 -3.115 8.946 1.00 98.19 94 TYR A CA 1
ATOM 728 C C . TYR A 1 94 ? -5.658 -3.524 9.611 1.00 98.19 94 TYR A C 1
ATOM 730 O O . TYR A 1 94 ? -6.148 -4.629 9.375 1.00 98.19 94 TYR A O 1
ATOM 738 N N . ALA A 1 95 ? -6.218 -2.636 10.431 1.00 96.75 95 ALA A N 1
ATOM 739 C CA . ALA A 1 95 ? -7.576 -2.756 10.951 1.00 96.75 95 ALA A CA 1
ATOM 740 C C . ALA A 1 95 ? -8.134 -1.378 11.341 1.00 96.75 95 ALA A C 1
ATOM 742 O O . ALA A 1 95 ? -7.442 -0.595 12.001 1.00 96.75 95 ALA A O 1
ATOM 743 N N . GLY A 1 96 ? -9.379 -1.087 10.963 1.00 93.50 96 GLY A N 1
ATOM 744 C CA . GLY A 1 96 ? -10.109 0.126 11.333 1.00 93.50 96 GLY A CA 1
ATOM 745 C C . GLY A 1 96 ? -9.345 1.409 11.004 1.00 93.50 96 GLY A C 1
ATOM 746 O O . GLY A 1 96 ? -9.226 2.300 11.849 1.00 93.50 96 GLY A O 1
ATOM 747 N N . GLY A 1 97 ? -8.732 1.476 9.819 1.00 93.62 97 GLY A N 1
ATOM 748 C CA . GLY A 1 97 ? -7.969 2.645 9.374 1.00 93.62 97 GLY A CA 1
ATOM 749 C C . GLY A 1 97 ? -6.573 2.809 9.988 1.00 93.62 97 GLY A C 1
ATOM 750 O O . GLY A 1 97 ? -5.927 3.825 9.743 1.00 93.62 97 GLY A O 1
ATOM 751 N N . THR A 1 98 ? -6.087 1.847 10.779 1.00 95.12 98 THR A N 1
ATOM 752 C CA . THR A 1 98 ? -4.804 1.951 11.499 1.00 95.12 98 THR A CA 1
ATOM 753 C C . THR A 1 98 ? -3.892 0.756 11.225 1.00 95.12 98 THR A C 1
ATOM 755 O O . THR A 1 98 ? -4.356 -0.354 10.973 1.00 95.12 98 THR A O 1
ATOM 758 N N . LEU A 1 99 ? -2.576 0.976 11.306 1.00 97.75 99 LEU A N 1
ATOM 759 C CA . LEU A 1 99 ? -1.556 -0.071 11.260 1.00 97.75 99 LEU A CA 1
ATOM 760 C C . LEU A 1 99 ? -1.061 -0.417 12.667 1.00 97.75 99 LEU A C 1
ATOM 762 O O . LEU A 1 99 ? -0.685 0.469 13.433 1.00 97.75 99 LEU A O 1
ATOM 766 N N . THR A 1 100 ? -1.017 -1.709 12.986 1.00 98.25 100 THR A N 1
ATOM 767 C CA . THR A 1 100 ? -0.466 -2.227 14.247 1.00 98.25 100 THR A CA 1
ATOM 768 C C . THR A 1 100 ? 0.684 -3.185 13.962 1.00 98.25 100 THR A C 1
ATOM 770 O O . THR A 1 100 ? 0.501 -4.138 13.209 1.00 98.25 100 THR A O 1
ATOM 773 N N . ASP A 1 101 ? 1.852 -2.960 14.568 1.00 97.62 101 ASP A N 1
ATOM 774 C CA . ASP A 1 101 ? 2.956 -3.931 14.558 1.00 97.62 101 ASP A CA 1
ATOM 775 C C . ASP A 1 101 ? 2.528 -5.213 15.287 1.00 97.62 101 ASP A C 1
ATOM 777 O O . ASP A 1 101 ? 2.086 -5.171 16.438 1.00 97.62 101 ASP A O 1
ATOM 781 N N . ILE A 1 102 ? 2.651 -6.352 14.608 1.00 97.88 102 ILE A N 1
ATOM 782 C CA . ILE A 1 102 ? 2.272 -7.667 15.140 1.00 97.88 102 ILE A CA 1
ATOM 783 C C . ILE A 1 102 ? 3.463 -8.465 15.697 1.00 97.88 102 ILE A C 1
ATOM 785 O O . ILE A 1 102 ? 3.305 -9.628 16.069 1.00 97.88 102 ILE A O 1
ATOM 789 N N . GLY A 1 103 ? 4.647 -7.854 15.793 1.00 96.19 103 GLY A N 1
ATOM 790 C CA . GLY A 1 103 ? 5.822 -8.421 16.457 1.00 96.19 103 GLY A CA 1
ATOM 791 C C . GLY A 1 103 ? 6.528 -9.523 15.667 1.00 96.19 103 GLY A C 1
ATOM 792 O O . GLY A 1 103 ? 7.259 -10.323 16.253 1.00 96.19 103 GLY A O 1
ATOM 793 N N . ILE A 1 104 ? 6.299 -9.584 14.353 1.00 94.69 104 ILE A N 1
ATOM 794 C CA . ILE A 1 104 ? 6.955 -10.523 13.436 1.00 94.69 104 ILE A CA 1
ATOM 795 C C . ILE A 1 104 ? 7.523 -9.788 12.224 1.00 94.69 104 ILE A C 1
ATOM 797 O O . ILE A 1 104 ? 7.074 -8.699 11.870 1.00 94.69 104 ILE A O 1
ATOM 801 N N . VAL A 1 105 ? 8.467 -10.433 11.546 1.00 96.94 105 VAL A N 1
ATOM 802 C CA . VAL A 1 105 ? 9.043 -9.972 10.279 1.00 96.94 105 VAL A CA 1
ATOM 803 C C . VAL A 1 105 ? 8.654 -10.964 9.191 1.00 96.94 105 VAL A C 1
ATOM 805 O O . VAL A 1 105 ? 8.829 -12.169 9.372 1.00 96.94 105 VAL A O 1
ATOM 808 N N . THR A 1 106 ? 8.099 -10.462 8.091 1.00 96.81 106 THR A N 1
ATOM 809 C CA . THR A 1 106 ? 7.778 -11.270 6.911 1.00 96.81 106 THR A CA 1
ATOM 810 C C . THR A 1 106 ? 9.028 -11.351 6.043 1.00 96.81 106 THR A C 1
ATOM 812 O O . THR A 1 106 ? 9.592 -10.314 5.702 1.00 96.81 106 THR A O 1
ATOM 815 N N . ASP A 1 107 ? 9.468 -12.559 5.687 1.00 95.19 107 ASP A N 1
ATOM 816 C CA . ASP A 1 107 ? 10.605 -12.725 4.779 1.00 95.19 107 ASP A CA 1
ATOM 817 C C . ASP A 1 107 ? 10.249 -12.133 3.399 1.00 95.19 107 ASP A C 1
ATOM 819 O O . ASP A 1 107 ? 9.142 -12.368 2.908 1.00 95.19 107 ASP A O 1
ATOM 823 N N . PRO A 1 108 ? 11.148 -11.389 2.730 1.00 93.25 108 PRO A N 1
ATOM 824 C CA . PRO A 1 108 ? 10.903 -10.893 1.377 1.00 93.25 108 PRO A CA 1
ATOM 825 C C . PRO A 1 108 ? 10.478 -11.962 0.356 1.00 93.25 108 PRO A C 1
ATOM 827 O O . PRO A 1 108 ? 9.760 -11.651 -0.599 1.00 93.25 108 PRO A O 1
ATOM 830 N N . ALA A 1 109 ? 10.886 -13.223 0.544 1.00 93.56 109 ALA A N 1
ATOM 831 C CA . ALA A 1 109 ? 10.438 -14.346 -0.277 1.00 93.56 109 ALA A CA 1
ATOM 832 C C . ALA A 1 109 ? 8.931 -14.636 -0.132 1.00 93.56 109 ALA A C 1
ATOM 834 O O . ALA A 1 109 ? 8.317 -15.132 -1.079 1.00 93.56 109 ALA A O 1
ATOM 835 N N . ASP A 1 110 ? 8.343 -14.275 1.009 1.00 95.81 110 ASP A N 1
ATOM 836 C CA . ASP A 1 110 ? 6.934 -14.481 1.348 1.00 95.81 110 ASP A CA 1
ATOM 837 C C . ASP A 1 110 ? 6.047 -13.282 0.968 1.00 95.81 110 ASP A C 1
ATOM 839 O O . ASP A 1 110 ? 4.828 -13.333 1.137 1.00 95.81 110 ASP A O 1
ATOM 843 N N . TYR A 1 111 ? 6.615 -12.204 0.407 1.00 95.50 111 TYR A N 1
ATOM 844 C CA . TYR A 1 111 ? 5.812 -11.098 -0.120 1.00 95.50 111 TYR A CA 1
ATOM 845 C C . TYR A 1 111 ? 4.908 -11.585 -1.249 1.00 95.50 111 TYR A C 1
ATOM 847 O O . TYR A 1 111 ? 5.349 -12.247 -2.199 1.00 95.50 111 TYR A O 1
ATOM 855 N N . VAL A 1 112 ? 3.645 -11.181 -1.196 1.00 96.31 112 VAL A N 1
ATOM 856 C CA . VAL A 1 112 ? 2.609 -11.593 -2.139 1.00 96.31 112 VAL A CA 1
ATOM 857 C C . VAL A 1 112 ? 2.386 -10.478 -3.152 1.00 96.31 112 VAL A C 1
ATOM 859 O O . VAL A 1 112 ? 2.298 -9.304 -2.797 1.00 96.31 112 VAL A O 1
ATOM 862 N N . GLN A 1 113 ? 2.287 -10.831 -4.433 1.00 96.81 113 GLN A N 1
ATOM 863 C CA . GLN A 1 113 ? 1.814 -9.881 -5.434 1.00 96.81 113 GLN A CA 1
ATOM 864 C C . GLN A 1 113 ? 0.333 -9.616 -5.172 1.00 96.81 113 GLN A C 1
ATOM 866 O O . GLN A 1 113 ? -0.482 -10.530 -5.260 1.00 96.81 113 GLN A O 1
ATOM 871 N N . MET A 1 114 ? -0.014 -8.376 -4.835 1.00 97.31 114 MET A N 1
ATOM 872 C CA . MET A 1 114 ? -1.418 -8.010 -4.728 1.00 97.31 114 MET A CA 1
ATOM 873 C C . MET A 1 114 ? -2.051 -8.020 -6.121 1.00 97.31 114 MET A C 1
ATOM 875 O O . MET A 1 114 ? -1.468 -7.502 -7.078 1.00 97.31 114 MET A O 1
ATOM 879 N N . GLU A 1 115 ? -3.243 -8.597 -6.222 1.00 96.56 115 GLU A N 1
ATOM 880 C CA . GLU A 1 115 ? -4.053 -8.547 -7.435 1.00 96.56 115 GLU A CA 1
ATOM 881 C C . GLU A 1 115 ? -4.564 -7.117 -7.628 1.00 96.56 115 GLU A C 1
ATOM 883 O O . GLU A 1 115 ? -5.417 -6.636 -6.879 1.00 96.56 115 GLU A O 1
ATOM 888 N N . LEU A 1 116 ? -4.002 -6.415 -8.611 1.00 97.00 116 LEU A N 1
ATOM 889 C CA . LEU A 1 116 ? -4.308 -5.016 -8.896 1.00 97.00 116 LEU A CA 1
ATOM 890 C C . LEU A 1 116 ? -4.809 -4.873 -10.328 1.00 97.00 116 LEU A C 1
ATOM 892 O O . LEU A 1 116 ? -4.212 -5.393 -11.270 1.00 97.00 116 LEU A O 1
ATOM 896 N N . THR A 1 117 ? -5.868 -4.088 -10.503 1.00 96.69 117 THR A N 1
ATOM 897 C CA . THR A 1 117 ? -6.315 -3.664 -11.831 1.00 96.69 117 THR A CA 1
ATOM 898 C C . THR A 1 117 ? -5.351 -2.598 -12.357 1.00 96.69 117 THR A C 1
ATOM 900 O O . THR A 1 117 ? -5.150 -1.595 -11.668 1.00 96.69 117 THR A O 1
ATOM 903 N N . PRO A 1 118 ? -4.753 -2.751 -13.554 1.00 95.62 118 PRO A N 1
ATOM 904 C CA . PRO A 1 118 ? -3.867 -1.733 -14.112 1.00 95.62 118 PRO A CA 1
ATOM 905 C C . PRO A 1 118 ? -4.555 -0.369 -14.246 1.00 95.62 118 PRO A C 1
ATOM 907 O O . PRO A 1 118 ? -5.722 -0.277 -14.637 1.00 95.62 118 PRO A O 1
ATOM 910 N N . MET A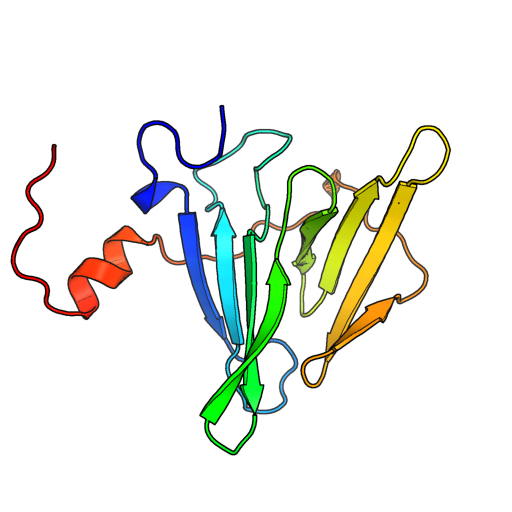 1 119 ? -3.823 0.714 -13.975 1.00 93.75 119 MET A N 1
ATOM 911 C CA . MET A 1 119 ? -4.362 2.082 -14.000 1.00 93.75 119 MET A CA 1
ATOM 912 C C . MET A 1 119 ? -4.949 2.488 -15.358 1.00 93.75 119 MET A C 1
ATOM 914 O O . MET A 1 119 ? -5.854 3.322 -15.414 1.00 93.75 119 MET A O 1
ATOM 918 N N . ARG A 1 120 ? -4.501 1.881 -16.463 1.00 90.31 120 ARG A N 1
ATOM 919 C CA . ARG A 1 120 ? -5.092 2.102 -17.795 1.00 90.31 120 ARG A CA 1
ATOM 920 C C . ARG A 1 120 ? -6.605 1.821 -17.844 1.00 90.31 120 ARG A C 1
ATOM 922 O O . ARG A 1 120 ? -7.316 2.457 -18.618 1.00 90.31 120 ARG A O 1
ATOM 929 N N . GLU A 1 121 ? -7.100 0.882 -17.034 1.00 88.31 121 GLU A N 1
ATOM 930 C CA . GLU A 1 121 ? -8.516 0.486 -17.013 1.00 88.31 121 GLU A CA 1
ATOM 931 C C . GLU A 1 121 ? -9.368 1.506 -16.236 1.00 88.31 121 GLU A C 1
ATOM 933 O O . GLU A 1 121 ? -10.545 1.722 -16.541 1.00 88.31 121 GLU A O 1
ATOM 938 N N . TRP A 1 122 ? -8.755 2.225 -15.286 1.00 79.94 122 TRP A N 1
ATOM 939 C CA . TRP A 1 122 ? -9.409 3.326 -14.577 1.00 79.94 122 TRP A CA 1
ATOM 940 C C . TRP A 1 122 ? -9.822 4.438 -15.551 1.00 79.94 122 TRP A C 1
ATOM 942 O O . TRP A 1 122 ? -10.944 4.942 -15.491 1.00 79.94 122 TRP A O 1
ATOM 952 N N . ILE A 1 123 ? -8.938 4.792 -16.492 1.00 68.56 123 ILE A N 1
ATOM 953 C CA . ILE A 1 123 ? -9.157 5.865 -17.480 1.00 68.56 123 ILE A CA 1
ATOM 954 C C . ILE A 1 123 ? -10.342 5.547 -18.403 1.00 68.56 123 ILE A C 1
ATOM 956 O O . ILE A 1 123 ? -11.113 6.443 -18.753 1.00 68.56 123 ILE A O 1
ATOM 960 N N . GLN A 1 124 ? -10.525 4.274 -18.758 1.00 60.47 124 GLN A N 1
ATOM 961 C CA . GLN A 1 124 ? -11.643 3.830 -19.595 1.00 60.47 124 GLN A CA 1
ATOM 962 C C . GLN A 1 124 ? -12.985 3.936 -18.856 1.00 60.47 124 GLN A C 1
ATOM 964 O O . GLN A 1 124 ? -13.997 4.306 -19.451 1.00 60.47 124 GLN A O 1
ATOM 969 N N . THR A 1 125 ? -12.986 3.676 -17.546 1.00 57.66 125 THR A N 1
ATOM 970 C CA . THR A 1 125 ? -14.195 3.665 -16.707 1.00 57.66 125 THR A CA 1
ATOM 971 C C . THR A 1 125 ? -14.736 5.072 -16.426 1.00 57.66 125 THR A C 1
ATOM 973 O O . THR A 1 125 ? -15.948 5.270 -16.367 1.00 57.66 125 THR A O 1
ATOM 976 N N . ILE A 1 126 ? -13.863 6.080 -16.317 1.00 56.88 126 ILE A N 1
ATOM 977 C CA . ILE A 1 126 ? -14.263 7.483 -16.081 1.00 56.88 126 ILE A CA 1
ATOM 978 C C . ILE A 1 126 ? -14.690 8.237 -17.352 1.00 56.88 126 ILE A C 1
ATOM 980 O O . ILE A 1 126 ? -14.992 9.427 -17.284 1.00 56.88 126 ILE A O 1
ATOM 984 N N . GLY A 1 127 ? -14.737 7.568 -18.510 1.00 44.41 127 GLY A N 1
ATOM 985 C CA . GLY A 1 127 ? -15.254 8.154 -19.746 1.00 44.41 127 GLY A CA 1
ATOM 986 C C . GLY A 1 127 ? -14.481 9.386 -20.220 1.00 44.41 127 GLY A C 1
ATOM 987 O O . GLY A 1 127 ? -15.087 10.290 -20.792 1.00 44.41 127 GLY A O 1
ATOM 988 N N . LEU A 1 128 ? -13.163 9.448 -19.996 1.00 47.62 128 LEU A N 1
ATOM 989 C CA . LEU A 1 128 ? -12.328 10.444 -20.667 1.00 47.62 128 LEU A CA 1
ATOM 990 C C . LEU A 1 128 ? -12.199 10.027 -22.141 1.00 47.62 128 LEU A C 1
ATOM 992 O O . LEU A 1 128 ? -11.584 8.997 -22.427 1.00 47.62 128 LEU A O 1
ATOM 996 N N . PRO A 1 129 ? -12.787 10.770 -23.097 1.00 43.00 129 PRO A N 1
ATOM 997 C CA . PRO A 1 129 ? -12.686 10.415 -24.500 1.00 43.00 129 PRO A CA 1
ATOM 998 C C . PRO A 1 129 ? -11.238 10.627 -24.952 1.00 43.00 129 PRO A C 1
ATOM 1000 O O . PRO A 1 129 ? -10.801 11.762 -25.098 1.00 43.00 129 PRO A O 1
ATOM 1003 N N . GLY A 1 130 ? -10.512 9.528 -25.162 1.00 51.53 130 GLY A N 1
ATOM 1004 C CA . GLY A 1 130 ? -9.247 9.478 -25.895 1.00 51.53 130 GLY A CA 1
ATOM 1005 C C . GLY A 1 130 ? -8.114 10.320 -25.308 1.00 51.53 130 GLY A C 1
ATOM 1006 O O . GLY A 1 130 ? -7.908 11.460 -25.713 1.00 51.53 130 GLY A O 1
ATOM 1007 N N . CYS A 1 131 ? -7.288 9.717 -24.454 1.00 42.97 131 CYS A N 1
ATOM 1008 C CA . CYS A 1 131 ? -5.881 10.105 -24.434 1.00 42.97 131 CYS A CA 1
ATOM 1009 C C . CYS A 1 131 ? -5.205 9.295 -25.554 1.00 42.97 131 CYS A C 1
ATOM 1011 O O . CYS A 1 131 ? -5.212 8.068 -25.455 1.00 42.97 131 CYS A O 1
ATOM 1013 N N . PRO A 1 132 ? -4.740 9.907 -26.659 1.00 45.50 132 PRO A N 1
ATOM 1014 C CA . PRO A 1 132 ? -4.019 9.161 -27.679 1.00 45.50 132 PRO A CA 1
ATOM 1015 C C . PRO A 1 132 ? -2.695 8.669 -27.092 1.00 45.50 132 PRO A C 1
ATOM 1017 O O . PRO A 1 132 ? -2.036 9.407 -26.357 1.00 45.50 132 PRO A O 1
ATOM 1020 N N . ASP A 1 133 ? -2.335 7.432 -27.429 1.00 49.38 133 ASP A N 1
ATOM 1021 C CA . ASP A 1 133 ? -1.017 6.866 -27.155 1.00 49.38 133 ASP A CA 1
ATOM 1022 C C . ASP A 1 133 ? 0.063 7.848 -27.645 1.00 49.38 133 ASP A C 1
ATOM 1024 O O . ASP A 1 133 ? 0.052 8.255 -28.814 1.00 49.38 133 ASP A O 1
ATOM 1028 N N . VAL A 1 134 ? 0.942 8.282 -26.737 1.00 42.94 134 VAL A N 1
ATOM 1029 C CA . VAL A 1 134 ? 2.161 9.045 -27.060 1.00 42.94 134 VAL A CA 1
ATOM 1030 C C . VAL A 1 134 ? 3.289 8.112 -27.456 1.00 42.94 134 VAL A C 1
ATOM 1032 O O . VAL A 1 134 ? 3.448 7.068 -26.788 1.00 42.94 134 VAL A O 1
#

pLDDT: mean 87.31, std 14.67, range [42.94, 98.5]

Secondary structure (DSSP, 8-state):
--TTSS-HHHHEEEEEE-SSSSSPPEEEEEE-TT---TTTTTEEEEEEEE-TTS-EEEEEE-BTTEEEEE-STTEEEEEEE-SSS-EEEEEEEEETTEEEE-S----GGGPPPP--EEHHHHHHHTT-------

Foldseek 3Di:
DPQCPPCVLQQKFWDFAPQAPPPWTKIWIAGAPVDDDLQRAQWTQWIWTADPVRRIDTQDGDDPAWTWGALDRQKTFTWHDDDDPDTDTFMWGDDPSYTDTPPDGDDSVNGDRDDGDGNVVVCVVVPPPDPDDD